Protein AF-A0A2N1NGF4-F1 (afdb_monomer_lite)

Secondary structure (DSSP, 8-state):
----HHHHHHHHHHHHHHHS--S-HHHHHHHHHHHHH-TT-TT--HHHHHHHT-TT-PPPHHHHHHHHHHHHHH-TTEEE--THHHHHHHHHTGGGTHHHHHTTTGGG-SEEEEEE-SSSS--EEEEEETTTTEEEEEETT-------

Radius of gyration: 19.43 Å; chains: 1; bounding box: 34×39×72 Å

InterPro domains:
  IPR003653 Ulp1 protease family, C-terminal catalytic domain [PF02902] (58-146)
  IPR003653 Ulp1 protease family, C-terminal catalytic domain [PS50600] (42-148)
  IPR038765 Papain-like cysteine peptidase superfamily [SSF54001] (26-147)

Foldseek 3Di:
DDDDPVVVVVVVLLVVLCVQDPDDPVVSVVVVVVCVVCCPDPLDHPVLVSQVSPPPHQHDQSNVQVVQVVCVVPDVQEHEDGQCQVVQCVVPNCVSCVVVCVVNPCVSHQWYWHWYDDPSPAIWIWIQGNVVGDIDIHGPVDDDPPDD

Sequence (148 aa):
MSISTGTRSKLSIIRAAKKKLDASEESQEEFLKWLSKNKNREYLTIKGLIKLWKKDSWLSSDQINMYLTLLNTKFDRIHSFTSYFYMRLAVGGYSSVENWIKKTEIYQKEIIFVPINITDDHWNLVAIIKEPCRIVIIDSFGSITDED

Organism: NCBI:txid588596

Structure (mmCIF, N/CA/C/O backbone):
data_AF-A0A2N1NGF4-F1
#
_entry.id   AF-A0A2N1NGF4-F1
#
loop_
_atom_site.group_PDB
_atom_site.id
_atom_site.type_symbol
_atom_site.label_atom_id
_atom_site.label_alt_id
_atom_site.label_comp_id
_atom_site.label_asym_id
_atom_site.label_entity_id
_atom_site.label_seq_id
_atom_site.pdbx_PDB_ins_code
_atom_site.Cartn_x
_atom_site.Cartn_y
_atom_site.Cartn_z
_atom_site.occupancy
_atom_site.B_iso_or_equiv
_atom_site.auth_seq_id
_atom_site.auth_comp_id
_atom_site.auth_asym_id
_atom_site.auth_atom_id
_atom_site.pdbx_PDB_model_num
ATOM 1 N N . MET A 1 1 ? 19.352 11.668 42.422 1.00 35.41 1 MET A N 1
ATOM 2 C CA . MET A 1 1 ? 18.582 10.626 41.707 1.00 35.41 1 MET A CA 1
ATOM 3 C C . MET A 1 1 ? 18.467 11.036 40.245 1.00 35.41 1 MET A C 1
ATOM 5 O O . MET A 1 1 ? 17.740 11.964 39.916 1.00 35.41 1 MET A O 1
ATOM 9 N N . SER A 1 2 ? 19.301 10.445 39.396 1.00 30.23 2 SER A N 1
ATOM 10 C CA . SER A 1 2 ? 19.509 10.843 38.002 1.00 30.23 2 SER A CA 1
ATOM 11 C C . SER A 1 2 ? 18.322 10.392 37.150 1.00 30.23 2 SER A C 1
ATOM 13 O O . SER A 1 2 ? 18.149 9.201 36.899 1.00 30.23 2 SER A O 1
ATOM 15 N N . ILE A 1 3 ? 17.475 11.328 36.720 1.00 35.12 3 ILE A N 1
ATOM 16 C CA . ILE A 1 3 ? 16.382 11.027 35.792 1.00 35.12 3 ILE A CA 1
ATOM 17 C C . ILE A 1 3 ? 17.013 10.678 34.440 1.00 35.12 3 ILE A C 1
ATOM 19 O O . ILE A 1 3 ? 17.625 11.527 33.794 1.00 35.12 3 ILE A O 1
ATOM 23 N N . SER A 1 4 ? 16.875 9.409 34.052 1.00 33.81 4 SER A N 1
ATOM 24 C CA . SER A 1 4 ? 17.316 8.837 32.778 1.00 33.81 4 SER A CA 1
ATOM 25 C C . SER A 1 4 ? 17.049 9.782 31.597 1.00 33.81 4 SER A C 1
ATOM 27 O O . SER A 1 4 ? 15.923 10.226 31.348 1.00 33.81 4 SER A O 1
ATOM 29 N N . THR A 1 5 ? 18.112 10.069 30.847 1.00 36.91 5 THR A N 1
ATOM 30 C CA . THR A 1 5 ? 18.155 10.940 29.661 1.00 36.91 5 THR A CA 1
ATOM 31 C C . THR A 1 5 ? 17.157 10.530 28.567 1.00 36.91 5 THR A C 1
ATOM 33 O O . THR A 1 5 ? 16.737 11.368 27.767 1.00 36.91 5 THR A O 1
ATOM 36 N N . GLY A 1 6 ? 16.676 9.280 28.580 1.00 36.47 6 GLY A N 1
ATOM 37 C CA . GLY A 1 6 ? 15.660 8.767 27.657 1.00 36.47 6 GLY A CA 1
ATOM 38 C C . GLY A 1 6 ? 14.237 9.300 27.885 1.00 36.47 6 GLY A C 1
ATOM 39 O O . GLY A 1 6 ? 13.417 9.258 26.967 1.00 36.47 6 GLY A O 1
ATOM 40 N N . THR A 1 7 ? 13.920 9.829 29.071 1.00 41.47 7 THR A N 1
ATOM 41 C CA . THR A 1 7 ? 12.564 10.311 29.408 1.00 41.47 7 THR A CA 1
ATOM 42 C C . THR A 1 7 ? 12.340 11.760 28.957 1.00 41.47 7 THR A C 1
ATOM 44 O O . THR A 1 7 ? 11.253 12.106 28.491 1.00 41.47 7 THR A O 1
ATOM 47 N N . ARG A 1 8 ? 13.390 12.598 28.995 1.00 37.94 8 ARG A N 1
ATOM 48 C CA . ARG A 1 8 ? 13.351 14.000 28.526 1.00 37.94 8 ARG A CA 1
ATOM 49 C C . ARG A 1 8 ? 13.132 14.112 27.016 1.00 37.94 8 ARG A C 1
ATOM 51 O O . ARG A 1 8 ? 12.349 14.951 26.583 1.00 37.94 8 ARG A O 1
ATOM 58 N N . SER A 1 9 ? 13.764 13.235 26.234 1.00 51.03 9 SER A N 1
ATOM 59 C CA . SER A 1 9 ? 13.611 13.195 24.771 1.00 51.03 9 SER A CA 1
ATOM 60 C C . SER A 1 9 ? 12.193 12.779 24.338 1.00 51.03 9 SER A C 1
ATOM 62 O O . SER A 1 9 ? 11.656 13.290 23.362 1.00 51.03 9 SER A O 1
ATOM 64 N N . LYS A 1 10 ? 11.524 11.906 25.102 1.00 49.22 10 LYS A N 1
ATOM 65 C CA . LYS A 1 10 ? 10.147 11.463 24.812 1.00 49.22 10 LYS A CA 1
ATOM 66 C C . LYS A 1 10 ? 9.105 12.552 25.078 1.00 49.22 10 LYS A C 1
ATOM 68 O O . LYS A 1 10 ? 8.180 12.718 24.290 1.00 49.22 10 LYS A O 1
ATOM 73 N N . LEU A 1 11 ? 9.267 13.314 26.160 1.00 49.38 11 LEU A N 1
ATOM 74 C CA . LEU A 1 11 ? 8.363 14.415 26.512 1.00 49.38 11 LEU A CA 1
ATOM 75 C C . LEU A 1 11 ? 8.490 15.611 25.560 1.00 49.38 11 LEU A C 1
ATOM 77 O O . LEU A 1 11 ? 7.490 16.277 25.293 1.00 49.38 11 LEU A O 1
ATOM 81 N N . SER A 1 12 ? 9.686 15.875 25.020 1.00 54.19 12 SER A N 1
ATOM 82 C CA . SER A 1 12 ? 9.878 16.923 24.010 1.00 54.19 12 SER A CA 1
ATOM 83 C C . SER A 1 12 ? 9.241 16.551 22.670 1.00 54.19 12 SER A C 1
ATOM 85 O O . SER A 1 12 ? 8.609 17.403 22.054 1.00 54.19 12 SER A O 1
ATOM 87 N N . ILE A 1 13 ? 9.317 15.279 22.264 1.00 53.41 13 ILE A N 1
ATOM 88 C CA . ILE A 1 13 ? 8.634 14.758 21.071 1.00 53.41 13 ILE A CA 1
ATOM 89 C C . ILE A 1 13 ? 7.112 14.887 21.210 1.00 53.41 13 ILE A C 1
ATOM 91 O O . ILE A 1 13 ? 6.461 15.375 20.292 1.00 53.41 13 ILE A O 1
ATOM 95 N N . ILE A 1 14 ? 6.546 14.510 22.363 1.00 54.91 14 ILE A N 1
ATOM 96 C CA . ILE A 1 14 ? 5.098 14.603 22.619 1.00 54.91 14 ILE A CA 1
ATOM 97 C C . ILE A 1 14 ? 4.625 16.066 22.647 1.00 54.91 14 ILE A C 1
ATOM 99 O O . ILE A 1 14 ? 3.590 16.388 22.070 1.00 54.91 14 ILE A O 1
ATOM 103 N N . ARG A 1 15 ? 5.393 16.980 23.259 1.00 54.94 15 ARG A N 1
ATOM 104 C CA . ARG A 1 15 ? 5.088 18.424 23.229 1.00 54.94 15 ARG A CA 1
ATOM 105 C C . ARG A 1 15 ? 5.192 19.022 21.825 1.00 54.94 15 ARG A C 1
ATOM 107 O O . ARG A 1 15 ? 4.365 19.853 21.465 1.00 54.94 15 ARG A O 1
ATOM 114 N N . ALA A 1 16 ? 6.197 18.620 21.046 1.00 54.28 16 ALA A N 1
ATOM 115 C CA . ALA A 1 16 ? 6.376 19.082 19.672 1.00 54.28 16 ALA A CA 1
ATOM 116 C C . ALA A 1 16 ? 5.259 18.572 18.752 1.00 54.28 16 ALA A C 1
ATOM 118 O O . ALA A 1 16 ? 4.788 19.323 17.906 1.00 54.28 16 ALA A O 1
ATOM 119 N N . ALA A 1 17 ? 4.809 17.335 18.968 1.00 51.94 17 ALA A N 1
ATOM 120 C CA . ALA A 1 17 ? 3.636 16.764 18.326 1.00 51.94 17 ALA A CA 1
ATOM 121 C C . ALA A 1 17 ? 2.356 17.553 18.647 1.00 51.94 17 ALA A C 1
ATOM 123 O O . ALA A 1 17 ? 1.682 17.982 17.720 1.00 51.94 17 ALA A O 1
ATOM 124 N N . LYS A 1 18 ? 2.075 17.833 19.932 1.00 53.59 18 LYS A N 1
ATOM 125 C CA . LYS A 1 18 ? 0.884 18.602 20.347 1.00 53.59 18 LYS A CA 1
ATOM 126 C C . LYS A 1 18 ? 0.808 20.009 19.730 1.00 53.59 18 LYS A C 1
ATOM 128 O O . LYS A 1 18 ? -0.274 20.504 19.456 1.00 53.59 18 LYS A O 1
ATOM 133 N N . LYS A 1 19 ? 1.952 20.667 19.498 1.00 56.25 19 LYS A N 1
ATOM 134 C CA . LYS A 1 19 ? 2.006 22.051 18.983 1.00 56.25 19 LYS A CA 1
ATOM 135 C C . LYS A 1 19 ? 1.880 22.163 17.450 1.00 56.25 19 LYS A C 1
ATOM 137 O O . LYS A 1 19 ? 1.704 23.267 16.950 1.00 56.25 19 LYS A O 1
ATOM 142 N N . LYS A 1 20 ? 2.031 21.065 16.699 1.00 54.56 20 LYS A N 1
ATOM 143 C CA . LYS A 1 20 ? 2.121 21.061 15.220 1.00 54.56 20 LYS A CA 1
ATOM 144 C C . LYS A 1 20 ? 0.941 20.383 14.516 1.00 54.56 20 LYS A C 1
ATOM 146 O O . LYS A 1 20 ? 1.016 20.159 13.311 1.00 54.56 20 LYS A O 1
ATOM 151 N N . LEU A 1 21 ? -0.100 20.014 15.254 1.00 54.16 21 LEU A N 1
ATOM 152 C CA . LEU A 1 21 ? -1.143 19.126 14.763 1.00 54.16 21 LEU A CA 1
ATOM 153 C C . LEU A 1 21 ? -2.446 19.900 14.496 1.00 54.16 21 LEU A C 1
ATOM 155 O O . LEU A 1 21 ? -3.084 20.361 15.436 1.00 54.16 21 LEU A O 1
ATOM 159 N N . ASP A 1 22 ? -2.859 19.981 13.228 1.00 59.12 22 ASP A N 1
ATOM 160 C CA . ASP A 1 22 ? -4.186 20.460 12.781 1.00 59.12 22 ASP A CA 1
ATOM 161 C C . ASP A 1 22 ? -5.281 19.389 13.005 1.00 59.12 22 ASP A C 1
ATOM 163 O O . ASP A 1 22 ? -6.140 19.147 12.161 1.00 59.12 22 ASP A O 1
ATOM 167 N N . ALA A 1 23 ? -5.232 18.674 14.130 1.00 62.91 23 ALA A N 1
ATOM 168 C CA . ALA A 1 23 ? -6.263 17.712 14.522 1.00 62.91 23 ALA A CA 1
ATOM 169 C C . ALA A 1 23 ? -6.771 18.049 15.923 1.00 62.91 23 ALA A C 1
ATOM 171 O O . ALA A 1 23 ? -6.023 18.609 16.731 1.00 62.91 23 ALA A O 1
ATOM 172 N N . SER A 1 24 ? -8.031 17.701 16.210 1.00 72.69 24 SER A N 1
ATOM 173 C CA . SER A 1 24 ? -8.659 17.991 17.504 1.00 72.69 24 SER A CA 1
ATOM 174 C C . SER A 1 24 ? -7.791 17.495 18.662 1.00 72.69 24 SER A C 1
ATOM 176 O O . SER A 1 24 ? -7.148 16.448 18.548 1.00 72.69 24 SER A O 1
ATOM 178 N N . GLU A 1 25 ? -7.772 18.237 19.775 1.00 73.50 25 GLU A N 1
ATOM 179 C CA . GLU A 1 25 ? -7.006 17.864 20.975 1.00 73.50 25 GLU A CA 1
ATOM 180 C C . GLU A 1 25 ? -7.318 16.424 21.420 1.00 73.50 25 GLU A C 1
ATOM 182 O O . GLU A 1 25 ? -6.409 15.658 21.741 1.00 73.50 25 GLU A O 1
ATOM 187 N N . GLU A 1 26 ? -8.585 16.021 21.301 1.00 76.75 26 GLU A N 1
ATOM 188 C CA . GLU A 1 26 ? -9.077 14.665 21.547 1.00 76.75 26 GLU A CA 1
ATOM 189 C C . GLU A 1 26 ? -8.376 13.607 20.677 1.00 76.75 26 GLU A C 1
ATOM 191 O O . GLU A 1 26 ? -7.827 12.638 21.203 1.00 76.75 26 GLU A O 1
ATOM 196 N N . SER A 1 27 ? -8.280 13.830 19.360 1.00 70.00 27 SER A N 1
ATOM 197 C CA . SER A 1 27 ? -7.619 12.897 18.431 1.00 70.00 27 SER A CA 1
ATOM 198 C C . SER A 1 27 ? -6.136 12.704 18.767 1.00 70.00 27 SER A C 1
ATOM 200 O O . SER A 1 27 ? -5.580 11.611 18.619 1.00 70.00 27 SER A O 1
ATOM 202 N N . GLN A 1 28 ? -5.468 13.762 19.242 1.00 67.88 28 GLN A N 1
ATOM 203 C CA . GLN A 1 28 ? -4.058 13.681 19.637 1.00 67.88 28 GLN A CA 1
ATOM 204 C C . GLN A 1 28 ? -3.896 12.870 20.921 1.00 67.88 28 GLN A C 1
ATOM 206 O O . GLN A 1 28 ? -2.949 12.093 21.049 1.00 67.88 28 GLN A O 1
ATOM 211 N N . GLU A 1 29 ? -4.800 13.047 21.882 1.00 73.50 29 GLU A N 1
ATOM 212 C CA . GLU A 1 29 ? -4.765 12.322 23.149 1.00 73.50 29 GLU A CA 1
ATOM 213 C C . GLU A 1 29 ? -5.080 10.842 22.976 1.00 73.50 29 GLU A C 1
ATOM 215 O O . GLU A 1 29 ? -4.361 10.002 23.526 1.00 73.50 29 GLU A O 1
ATOM 220 N N . GLU A 1 30 ? -6.067 10.505 22.149 1.00 77.88 30 GLU A N 1
ATOM 221 C CA . GLU A 1 30 ? -6.358 9.123 21.778 1.00 77.88 30 GLU A CA 1
ATOM 222 C C . GLU A 1 30 ? -5.155 8.446 21.124 1.00 77.88 30 GLU A C 1
ATOM 224 O O . GLU A 1 30 ? -4.760 7.343 21.518 1.00 77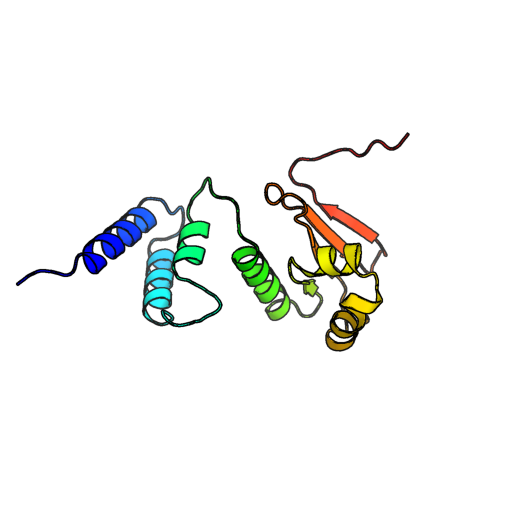.88 30 GLU A O 1
ATOM 229 N N . PHE A 1 31 ? -4.507 9.129 20.181 1.00 73.19 31 PHE A N 1
ATOM 230 C CA . PHE A 1 31 ? -3.315 8.616 19.520 1.00 73.19 31 PHE A CA 1
ATOM 231 C C . PHE A 1 31 ? -2.148 8.416 20.495 1.00 73.19 31 PHE A C 1
ATOM 233 O O . PHE A 1 31 ? -1.500 7.366 20.494 1.00 73.19 31 PHE A O 1
ATOM 240 N N . LEU A 1 32 ? -1.891 9.384 21.380 1.00 73.31 32 LEU A N 1
ATOM 241 C CA . LEU A 1 32 ? -0.848 9.270 22.404 1.00 73.31 32 LEU A CA 1
ATOM 242 C C . LEU A 1 32 ? -1.136 8.124 23.385 1.00 73.31 32 LEU A C 1
ATOM 244 O O . LEU A 1 32 ? -0.224 7.375 23.757 1.00 73.31 32 LEU A O 1
ATOM 248 N N . LYS A 1 33 ? -2.403 7.938 23.767 1.00 80.75 33 LYS A N 1
ATOM 249 C CA . LYS A 1 33 ? -2.853 6.819 24.601 1.00 80.75 33 LYS A CA 1
ATOM 250 C C . LYS A 1 33 ? -2.635 5.490 23.882 1.00 80.75 33 LYS A C 1
ATOM 252 O O . LYS A 1 33 ? -2.066 4.567 24.471 1.00 80.75 33 LYS A O 1
ATOM 257 N N . TRP A 1 34 ? -2.989 5.404 22.603 1.00 78.25 34 TRP A N 1
ATOM 258 C CA . TRP A 1 34 ? -2.762 4.222 21.776 1.00 78.25 34 TRP A CA 1
ATOM 259 C C . TRP A 1 34 ? -1.271 3.887 21.634 1.00 78.25 34 TRP A C 1
ATOM 261 O O . TRP A 1 34 ? -0.881 2.736 21.859 1.00 78.25 34 TRP A O 1
ATOM 271 N N . LEU A 1 35 ? -0.423 4.886 21.359 1.00 70.94 35 LEU A N 1
ATOM 272 C CA . LEU A 1 35 ? 1.035 4.733 21.288 1.00 70.94 35 LEU A CA 1
ATOM 273 C C . LEU A 1 35 ? 1.607 4.185 22.595 1.00 70.94 35 LEU A C 1
ATOM 275 O O . LEU A 1 35 ? 2.497 3.333 22.587 1.00 70.94 35 LEU A O 1
ATOM 279 N N . SER A 1 36 ? 1.093 4.659 23.732 1.00 73.88 36 SER A N 1
ATOM 280 C CA . SER A 1 36 ? 1.563 4.224 25.046 1.00 73.88 36 SER A CA 1
ATOM 281 C C . SER A 1 36 ? 1.291 2.737 25.313 1.00 73.88 36 SER A C 1
ATOM 283 O O . SER A 1 36 ? 2.105 2.084 25.972 1.00 73.88 36 SER A O 1
ATOM 285 N N . LYS A 1 37 ? 0.193 2.213 24.749 1.00 76.81 37 LYS A N 1
ATOM 286 C CA . LYS A 1 37 ? -0.296 0.835 24.895 1.00 76.81 37 LYS A CA 1
ATOM 287 C C . LYS A 1 37 ? 0.349 -0.144 23.904 1.00 76.81 37 LYS A C 1
ATOM 289 O O . LYS A 1 37 ? 0.461 -1.323 24.212 1.00 76.81 37 LYS A O 1
ATOM 294 N N . ASN A 1 38 ? 0.798 0.329 22.739 1.00 68.69 38 ASN A N 1
ATOM 295 C CA . ASN A 1 38 ? 1.254 -0.515 21.621 1.00 68.69 38 ASN A CA 1
ATOM 296 C C . ASN A 1 38 ? 2.771 -0.428 21.341 1.00 68.69 38 ASN A C 1
ATOM 298 O O . ASN A 1 38 ? 3.213 -0.669 20.221 1.00 68.69 38 ASN A O 1
ATOM 302 N N . LYS A 1 39 ? 3.586 -0.110 22.356 1.00 60.03 39 LYS A N 1
ATOM 303 C CA . LYS A 1 39 ? 5.027 0.201 22.218 1.00 60.03 39 LYS A CA 1
ATOM 304 C C . LYS A 1 39 ? 5.898 -0.879 21.555 1.00 60.03 39 LYS A C 1
ATOM 306 O O . LYS A 1 39 ? 6.959 -0.531 21.048 1.00 60.03 39 LYS A O 1
ATOM 311 N N . ASN A 1 40 ? 5.469 -2.142 21.566 1.00 56.56 40 ASN A N 1
ATOM 312 C CA . ASN A 1 40 ? 6.264 -3.296 21.127 1.00 56.56 40 ASN A CA 1
ATOM 313 C C . ASN A 1 40 ? 5.758 -3.932 19.819 1.00 56.56 40 ASN A C 1
ATOM 315 O O . ASN A 1 40 ? 6.116 -5.066 19.519 1.00 56.56 40 ASN A O 1
ATOM 319 N N . ARG A 1 41 ? 4.897 -3.254 19.044 1.00 58.41 41 ARG A N 1
ATOM 320 C CA . ARG A 1 41 ? 4.483 -3.780 17.734 1.00 58.41 41 ARG A CA 1
ATOM 321 C C . ARG A 1 41 ? 5.626 -3.614 16.734 1.00 58.41 41 ARG A C 1
ATOM 323 O O . ARG A 1 41 ? 5.961 -2.501 16.341 1.00 58.41 41 ARG A O 1
ATOM 330 N N . GLU A 1 42 ? 6.193 -4.744 16.333 1.00 52.25 42 GLU A N 1
ATOM 331 C CA . GLU A 1 42 ? 7.399 -4.875 15.504 1.00 52.25 42 GLU A CA 1
ATOM 332 C C . GLU A 1 42 ? 7.300 -4.142 14.153 1.00 52.25 42 GLU A C 1
ATOM 334 O O . GLU A 1 42 ? 8.275 -3.566 13.684 1.00 52.25 42 GLU A O 1
ATOM 339 N N . TYR A 1 43 ? 6.094 -4.058 13.585 1.00 52.50 43 TYR A N 1
ATOM 340 C CA . TYR A 1 43 ? 5.837 -3.452 12.273 1.00 52.50 43 TYR A CA 1
ATOM 341 C C . TYR A 1 43 ? 5.626 -1.929 12.294 1.00 52.50 43 TYR A C 1
ATOM 343 O O . TYR A 1 43 ? 5.625 -1.295 11.244 1.00 52.50 43 TYR A O 1
ATOM 351 N N . LEU A 1 44 ? 5.433 -1.320 13.470 1.00 61.47 44 LEU A N 1
ATOM 352 C CA . LEU A 1 44 ? 5.131 0.107 13.612 1.00 61.47 44 LEU A CA 1
ATOM 353 C C . LEU A 1 44 ? 5.989 0.718 14.708 1.00 61.47 44 LEU A C 1
ATOM 355 O O . LEU A 1 44 ? 5.576 0.882 15.858 1.00 61.47 44 LEU A O 1
ATOM 359 N N . THR A 1 45 ? 7.212 1.098 14.347 1.00 66.19 45 THR A N 1
ATOM 360 C CA . THR A 1 45 ? 8.056 1.836 15.278 1.00 66.19 45 THR A CA 1
ATOM 361 C C . THR A 1 45 ? 7.417 3.191 15.569 1.00 66.19 45 THR A C 1
ATOM 363 O O . THR A 1 45 ? 7.040 3.931 14.660 1.00 66.19 45 THR A O 1
ATOM 366 N N . ILE A 1 46 ? 7.391 3.583 16.844 1.00 66.19 46 ILE A N 1
ATOM 367 C CA . ILE A 1 46 ? 6.948 4.918 17.289 1.00 66.19 46 ILE A CA 1
ATOM 368 C C . ILE A 1 46 ? 7.643 6.030 16.480 1.00 66.19 46 ILE A C 1
ATOM 370 O O . ILE A 1 46 ? 7.031 7.042 16.153 1.00 66.19 46 ILE A O 1
ATOM 374 N N . LYS A 1 47 ? 8.910 5.816 16.095 1.00 67.75 47 LYS A N 1
ATOM 375 C CA . LYS A 1 47 ? 9.672 6.714 15.215 1.00 67.75 47 LYS A CA 1
ATOM 376 C C . LYS A 1 47 ? 9.018 6.911 13.839 1.00 67.75 47 LYS A C 1
ATOM 378 O O . LYS A 1 47 ? 8.960 8.046 13.376 1.00 67.75 47 LYS A O 1
ATOM 383 N N . GLY A 1 48 ? 8.524 5.843 13.210 1.00 70.69 48 GLY A N 1
ATOM 384 C CA . GLY A 1 48 ? 7.826 5.903 11.922 1.00 70.69 48 GLY A CA 1
ATOM 385 C C . GLY A 1 48 ? 6.495 6.645 12.030 1.00 70.69 48 GLY A C 1
ATOM 386 O O . GLY A 1 48 ? 6.180 7.486 11.196 1.00 70.69 48 GLY A O 1
ATOM 387 N N . LEU A 1 49 ? 5.757 6.446 13.118 1.00 72.19 49 LEU A N 1
ATOM 388 C CA . LEU A 1 49 ? 4.520 7.189 13.363 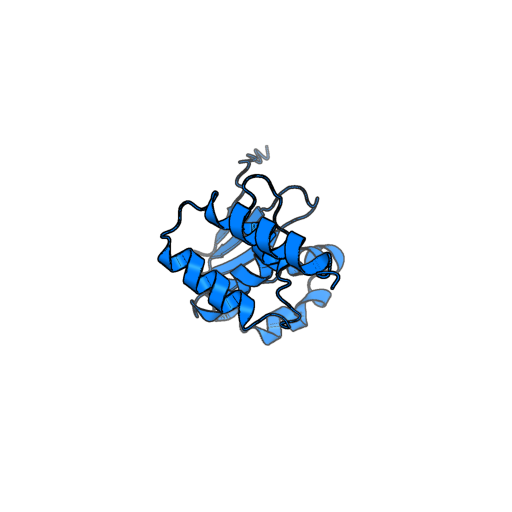1.00 72.19 49 LEU A CA 1
ATOM 389 C C . LEU A 1 49 ? 4.761 8.684 13.613 1.00 72.19 49 LEU A C 1
ATOM 391 O O . LEU A 1 49 ? 4.060 9.520 13.058 1.00 72.19 49 LEU A O 1
ATOM 395 N N . ILE A 1 50 ? 5.803 9.045 14.367 1.00 69.62 50 ILE A N 1
ATOM 396 C CA . ILE A 1 50 ? 6.203 10.453 14.542 1.00 69.62 50 ILE A CA 1
ATOM 397 C C . ILE A 1 50 ? 6.623 11.082 13.208 1.00 69.62 50 ILE A C 1
ATOM 399 O O . ILE A 1 50 ? 6.396 12.270 12.985 1.00 69.62 50 ILE A O 1
ATOM 403 N N . LYS A 1 51 ? 7.260 10.307 12.323 1.00 73.44 51 LYS A N 1
ATOM 404 C CA . LYS A 1 51 ? 7.694 10.786 11.008 1.00 73.44 51 LYS A CA 1
ATOM 405 C C . LYS A 1 51 ? 6.500 11.196 10.134 1.00 73.44 51 LYS A C 1
ATOM 407 O O . LYS A 1 51 ? 6.604 12.223 9.483 1.00 73.44 51 LYS A O 1
ATOM 412 N N . LEU A 1 52 ? 5.352 10.512 10.216 1.00 75.00 52 LEU A N 1
ATOM 413 C CA . LEU A 1 52 ? 4.117 10.922 9.515 1.00 75.00 52 LEU A CA 1
ATOM 414 C C . LEU A 1 52 ? 3.674 12.354 9.851 1.00 75.00 52 LEU A C 1
ATOM 416 O O . LEU A 1 52 ? 3.017 13.004 9.050 1.00 75.00 52 LEU A O 1
ATOM 420 N N . TRP A 1 53 ? 4.016 12.847 11.040 1.00 69.75 53 TRP A N 1
ATOM 421 C CA . TRP A 1 53 ? 3.614 14.173 11.514 1.00 69.75 53 TRP A CA 1
ATOM 422 C C . TRP A 1 53 ? 4.616 15.279 11.183 1.00 69.75 53 TRP A C 1
ATOM 424 O O . TRP A 1 53 ? 4.384 16.451 11.484 1.00 69.75 53 TRP A O 1
ATOM 434 N N . LYS A 1 54 ? 5.754 14.945 10.570 1.00 72.94 54 LYS A N 1
ATOM 435 C CA . LYS A 1 54 ? 6.688 15.953 10.071 1.00 72.94 54 LYS A CA 1
ATOM 436 C C . LYS A 1 54 ? 6.258 16.365 8.664 1.00 72.94 54 LYS A C 1
ATOM 438 O O . LYS A 1 54 ? 6.410 15.584 7.733 1.00 72.94 54 LYS A O 1
ATOM 443 N N . LYS A 1 55 ? 5.781 17.610 8.543 1.00 64.94 55 LYS A N 1
ATOM 444 C CA . LYS A 1 55 ? 5.293 18.236 7.298 1.00 64.94 55 LYS A CA 1
ATOM 445 C C . LYS A 1 55 ? 6.244 18.080 6.098 1.00 64.94 55 LYS A C 1
ATOM 447 O O . LYS A 1 55 ? 5.768 17.909 4.988 1.00 64.94 55 LYS A O 1
ATOM 452 N N . ASP A 1 56 ? 7.554 18.044 6.343 1.00 73.56 56 ASP A N 1
ATOM 453 C CA . ASP A 1 56 ? 8.586 18.025 5.296 1.00 73.56 56 ASP A CA 1
ATOM 454 C C . ASP A 1 56 ? 9.436 16.745 5.348 1.00 73.56 56 ASP A C 1
ATOM 456 O O . ASP A 1 56 ? 10.666 16.791 5.319 1.00 73.56 56 ASP A O 1
ATOM 460 N N . SER A 1 57 ? 8.805 15.581 5.533 1.00 80.25 57 SER A N 1
ATOM 461 C CA . SER A 1 57 ? 9.534 14.309 5.530 1.00 80.25 57 SER A CA 1
ATOM 462 C C . SER A 1 57 ? 8.982 13.316 4.519 1.00 80.25 57 SER A C 1
ATOM 464 O O . SER A 1 57 ? 7.784 13.049 4.491 1.00 80.25 57 SER A O 1
ATOM 466 N N . TRP A 1 58 ? 9.886 12.728 3.734 1.00 83.81 58 TRP A N 1
ATOM 467 C CA . TRP A 1 58 ? 9.580 11.641 2.810 1.00 83.81 58 TRP A CA 1
ATOM 468 C C . TRP A 1 58 ? 9.027 10.430 3.544 1.00 83.81 58 TRP A C 1
ATOM 470 O O . TRP A 1 58 ? 9.622 9.976 4.525 1.00 83.81 58 TRP A O 1
ATOM 480 N N . LEU A 1 59 ? 7.918 9.877 3.066 1.00 86.62 59 LEU A N 1
ATOM 481 C CA . LEU A 1 59 ? 7.356 8.654 3.624 1.00 86.62 59 LEU A CA 1
ATOM 482 C C . LEU A 1 59 ? 8.235 7.451 3.276 1.00 86.62 59 LEU A C 1
ATOM 484 O O . LEU A 1 59 ? 8.687 7.306 2.145 1.00 86.62 59 LEU A O 1
ATOM 488 N N . SER A 1 60 ? 8.485 6.586 4.258 1.00 87.06 60 SER A N 1
ATOM 489 C CA . SER A 1 60 ? 9.136 5.298 4.026 1.00 87.06 60 SER A CA 1
ATOM 490 C C . SER A 1 60 ? 8.137 4.257 3.524 1.00 87.06 60 SER A C 1
ATOM 492 O O . SER A 1 60 ? 6.930 4.356 3.764 1.00 87.06 60 SER A O 1
ATOM 494 N N . SER A 1 61 ? 8.670 3.196 2.913 1.00 88.62 61 SER A N 1
ATOM 495 C CA . SER A 1 61 ? 7.897 2.012 2.517 1.00 88.62 61 SER A CA 1
ATOM 496 C C . SER A 1 61 ? 7.003 1.479 3.643 1.00 88.62 61 SER A C 1
ATOM 498 O O . SER A 1 61 ? 5.841 1.187 3.393 1.00 88.62 61 SER A O 1
ATOM 500 N N . ASP A 1 62 ? 7.484 1.417 4.889 1.00 86.81 62 ASP A N 1
ATOM 501 C CA . ASP A 1 62 ? 6.692 0.916 6.027 1.00 86.81 62 ASP A CA 1
ATOM 502 C C . ASP A 1 62 ? 5.420 1.735 6.274 1.00 86.81 62 ASP A C 1
ATOM 504 O O . ASP A 1 62 ? 4.351 1.186 6.537 1.00 86.81 62 ASP A O 1
ATOM 508 N N . GLN A 1 63 ? 5.529 3.061 6.172 1.00 86.94 63 GLN A N 1
ATOM 509 C CA . GLN A 1 63 ? 4.416 3.977 6.413 1.00 86.94 63 GLN A CA 1
ATOM 510 C C . GLN A 1 63 ? 3.345 3.842 5.328 1.00 86.94 63 GLN A C 1
ATOM 512 O O . GLN A 1 63 ? 2.152 3.806 5.634 1.00 86.94 63 GLN A O 1
ATOM 517 N N . ILE A 1 64 ? 3.770 3.721 4.072 1.00 90.75 64 ILE A N 1
ATOM 518 C CA . ILE A 1 64 ? 2.866 3.518 2.938 1.00 90.75 64 ILE A CA 1
ATOM 519 C C . ILE A 1 64 ? 2.237 2.129 3.001 1.00 90.75 64 ILE A C 1
ATOM 521 O O . ILE A 1 64 ? 1.017 2.010 2.932 1.00 90.75 64 ILE A O 1
ATOM 525 N N . ASN A 1 65 ? 3.033 1.085 3.234 1.00 91.88 65 ASN A N 1
ATOM 526 C CA . ASN A 1 65 ? 2.545 -0.288 3.353 1.00 91.88 65 ASN A CA 1
ATOM 527 C C . ASN A 1 65 ? 1.539 -0.442 4.497 1.00 91.88 65 ASN A C 1
ATOM 529 O O . ASN A 1 65 ? 0.554 -1.165 4.345 1.00 91.88 65 ASN A O 1
ATOM 533 N N . MET A 1 66 ? 1.730 0.268 5.614 1.00 88.88 66 MET A N 1
ATOM 534 C CA . MET A 1 66 ? 0.739 0.330 6.689 1.00 88.88 66 MET A CA 1
ATOM 535 C C . MET A 1 66 ? -0.598 0.875 6.176 1.00 88.88 66 MET A C 1
ATOM 537 O O . MET A 1 66 ? -1.638 0.258 6.403 1.00 88.88 66 MET A O 1
ATOM 541 N N . TYR A 1 67 ? -0.584 2.020 5.491 1.00 90.69 67 TYR A N 1
ATOM 542 C CA . TYR A 1 67 ? -1.809 2.636 4.986 1.00 90.69 67 TYR A CA 1
ATOM 543 C C . TYR A 1 67 ? -2.504 1.764 3.932 1.00 90.69 67 TYR A C 1
ATOM 545 O O . TYR A 1 67 ? -3.712 1.558 3.990 1.00 90.69 67 TYR A O 1
ATOM 553 N N . LEU A 1 68 ? -1.742 1.169 3.017 1.00 93.19 68 LEU A N 1
ATOM 554 C CA . LEU A 1 68 ? -2.267 0.252 2.005 1.00 93.19 68 LEU A CA 1
ATOM 555 C C . LEU A 1 68 ? -2.857 -1.022 2.625 1.00 93.19 68 LEU A C 1
ATOM 557 O O . LEU A 1 68 ? -3.911 -1.494 2.204 1.00 93.19 68 LEU A O 1
ATOM 561 N N . THR A 1 69 ? -2.237 -1.539 3.687 1.00 91.31 69 THR A N 1
ATOM 562 C CA . THR A 1 69 ? -2.803 -2.651 4.461 1.00 91.31 69 THR A CA 1
ATOM 563 C C . THR A 1 69 ? -4.122 -2.243 5.115 1.00 91.31 69 THR A C 1
ATOM 565 O O . THR A 1 69 ? -5.077 -3.015 5.089 1.00 91.31 69 THR A O 1
ATOM 568 N N . LEU A 1 70 ? -4.219 -1.019 5.645 1.00 90.69 70 LEU A N 1
ATOM 569 C CA . LEU A 1 70 ? -5.475 -0.494 6.180 1.00 90.69 70 LEU A CA 1
ATOM 570 C C . LEU A 1 70 ? -6.565 -0.434 5.097 1.00 90.69 70 LEU A C 1
ATOM 572 O O . LEU A 1 70 ? -7.691 -0.850 5.366 1.00 90.69 70 LEU A O 1
ATOM 576 N N . LEU A 1 71 ? -6.245 0.011 3.875 1.00 92.62 71 LEU A N 1
ATOM 577 C CA . LEU A 1 71 ? -7.201 -0.008 2.760 1.00 92.62 71 LEU A CA 1
ATOM 578 C C . LEU A 1 71 ? -7.710 -1.425 2.480 1.00 92.62 71 LEU A C 1
ATOM 580 O O . LEU A 1 71 ? -8.920 -1.616 2.384 1.00 92.62 71 LEU A O 1
ATOM 584 N N . ASN A 1 72 ? -6.814 -2.415 2.452 1.00 91.88 72 ASN A N 1
ATOM 585 C CA . ASN A 1 72 ? -7.182 -3.820 2.249 1.00 91.88 72 ASN A CA 1
ATOM 586 C C . ASN A 1 72 ? -8.121 -4.350 3.338 1.00 91.88 72 ASN A C 1
ATOM 588 O O . ASN A 1 72 ? -8.982 -5.169 3.047 1.00 91.88 72 ASN A O 1
ATOM 592 N N . THR A 1 73 ? -7.964 -3.897 4.587 1.00 90.56 73 THR A N 1
ATOM 593 C CA . THR A 1 73 ? -8.861 -4.299 5.688 1.00 90.56 73 THR A CA 1
ATOM 594 C C . THR A 1 73 ? -10.206 -3.582 5.682 1.00 90.56 73 THR A C 1
ATOM 596 O O . THR A 1 73 ? -11.160 -4.077 6.270 1.00 90.56 73 THR A O 1
ATOM 599 N N . LYS A 1 74 ? -10.277 -2.392 5.077 1.00 93.25 74 LYS A N 1
ATOM 600 C CA . LYS A 1 74 ? -11.468 -1.539 5.118 1.00 93.25 74 LYS A CA 1
ATOM 601 C C . LYS A 1 74 ? -12.368 -1.726 3.898 1.00 93.25 74 LYS A C 1
ATOM 603 O O . LYS A 1 74 ? -13.565 -1.471 3.991 1.00 93.25 74 LYS A O 1
ATOM 608 N N . PHE A 1 75 ? -11.797 -2.126 2.765 1.00 94.25 75 PHE A N 1
ATOM 609 C CA . PHE A 1 75 ? -12.496 -2.186 1.489 1.00 94.25 75 PHE A CA 1
ATOM 610 C C . PHE A 1 75 ? -12.258 -3.526 0.795 1.00 94.25 75 PHE A C 1
ATOM 612 O O . PHE A 1 75 ? -11.242 -3.723 0.134 1.00 94.25 75 PHE A O 1
ATOM 619 N N . ASP A 1 76 ? -13.250 -4.413 0.853 1.00 92.94 76 ASP A N 1
ATOM 620 C CA . ASP A 1 76 ? -13.150 -5.757 0.267 1.00 92.94 76 ASP A CA 1
ATOM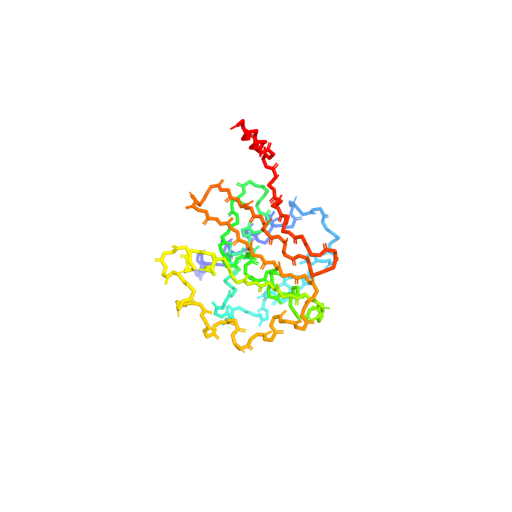 621 C C . ASP A 1 76 ? -12.968 -5.744 -1.258 1.00 92.94 76 ASP A C 1
ATOM 623 O O . ASP A 1 76 ? -12.349 -6.650 -1.819 1.00 92.94 76 ASP A O 1
ATOM 627 N N . ARG A 1 77 ? -13.472 -4.701 -1.931 1.00 95.06 77 ARG A N 1
ATOM 628 C CA . ARG A 1 77 ? -13.376 -4.503 -3.391 1.00 95.06 77 ARG A CA 1
ATOM 629 C C . ARG A 1 77 ? -11.980 -4.055 -3.840 1.00 95.06 77 ARG A C 1
ATOM 631 O O . ARG A 1 77 ? -11.709 -4.037 -5.038 1.00 95.06 77 ARG A O 1
ATOM 638 N N . ILE A 1 78 ? -11.101 -3.695 -2.903 1.00 95.12 78 ILE A N 1
ATOM 639 C CA . ILE A 1 78 ? -9.763 -3.172 -3.178 1.00 95.12 78 ILE A CA 1
ATOM 640 C C . ILE A 1 78 ? -8.717 -4.215 -2.792 1.00 95.12 78 ILE A C 1
ATOM 642 O O . ILE A 1 78 ? -8.847 -4.924 -1.795 1.00 95.12 78 ILE A O 1
ATOM 646 N N . HIS A 1 79 ? -7.643 -4.287 -3.571 1.00 96.19 79 HIS A N 1
ATOM 647 C CA . HIS A 1 79 ? -6.403 -4.884 -3.103 1.00 96.19 79 HIS A CA 1
ATOM 648 C C . HIS A 1 79 ? -5.215 -3.976 -3.383 1.00 96.19 79 HIS A C 1
ATOM 650 O O . HIS A 1 79 ? -4.995 -3.539 -4.500 1.00 96.19 79 HIS A O 1
ATOM 656 N N . SER A 1 80 ? -4.405 -3.742 -2.369 1.00 96.62 80 SER A N 1
ATOM 657 C CA . SER A 1 80 ? -3.191 -2.951 -2.438 1.00 96.62 80 SER A CA 1
ATOM 658 C C . SER A 1 80 ? -2.004 -3.857 -2.190 1.00 96.62 80 SER A C 1
ATOM 660 O O . SER A 1 80 ? -1.900 -4.474 -1.123 1.00 96.62 80 SER A O 1
ATOM 662 N N . PHE A 1 81 ? -1.098 -3.909 -3.157 1.00 96.50 81 PHE A N 1
ATOM 663 C CA . PHE A 1 81 ? 0.186 -4.559 -2.977 1.00 96.50 81 PHE A CA 1
ATOM 664 C C . PHE A 1 81 ? 1.116 -3.707 -2.107 1.00 96.50 81 PHE A C 1
ATOM 666 O O . PHE A 1 81 ? 0.913 -2.507 -1.921 1.00 96.50 81 PHE A O 1
ATOM 673 N N . THR A 1 82 ? 2.167 -4.331 -1.578 1.00 94.62 82 THR A N 1
ATOM 674 C CA . THR A 1 82 ? 3.233 -3.597 -0.889 1.00 94.62 82 THR A CA 1
ATOM 675 C C . THR A 1 82 ? 4.117 -2.855 -1.894 1.00 94.62 82 THR A C 1
ATOM 677 O O . THR A 1 82 ? 4.206 -3.242 -3.061 1.00 94.62 82 THR A O 1
ATOM 680 N N . SER A 1 83 ? 4.843 -1.835 -1.431 1.00 93.50 83 SER A N 1
ATOM 681 C CA . SER A 1 83 ? 5.847 -1.077 -2.199 1.00 93.50 83 SER A CA 1
ATOM 682 C C . SER A 1 83 ? 6.920 -1.941 -2.859 1.00 93.50 83 SER A C 1
ATOM 684 O O . SER A 1 83 ? 7.541 -1.528 -3.833 1.00 93.50 83 SER A O 1
ATOM 686 N N . TYR A 1 84 ? 7.121 -3.165 -2.375 1.00 92.75 84 TYR A N 1
ATOM 687 C CA . TYR A 1 84 ? 8.107 -4.095 -2.916 1.00 92.75 84 TYR A CA 1
ATOM 688 C C . TYR A 1 84 ? 7.615 -4.869 -4.141 1.00 92.75 84 TYR A C 1
ATOM 690 O O . TYR A 1 84 ? 8.432 -5.463 -4.846 1.00 92.75 84 TYR A O 1
ATOM 698 N N . PHE A 1 85 ? 6.302 -4.901 -4.387 1.00 94.94 85 PHE A N 1
ATOM 699 C CA . PHE A 1 85 ? 5.711 -5.709 -5.450 1.00 94.94 85 PHE A CA 1
ATOM 700 C C . PHE A 1 85 ? 6.213 -5.294 -6.831 1.00 94.94 85 PHE A C 1
ATOM 702 O O . PHE A 1 85 ? 6.699 -6.143 -7.577 1.00 94.94 85 PHE A O 1
ATOM 709 N N . TYR A 1 86 ? 6.155 -3.996 -7.148 1.00 94.31 86 TYR A N 1
ATOM 710 C CA . TYR A 1 86 ? 6.580 -3.496 -8.454 1.00 94.31 86 TYR A CA 1
ATOM 711 C C . TYR A 1 86 ? 8.055 -3.806 -8.720 1.00 94.31 86 TYR A C 1
ATOM 713 O O . TYR A 1 86 ? 8.385 -4.369 -9.757 1.00 94.31 86 TYR A O 1
ATOM 721 N N . MET A 1 87 ? 8.937 -3.531 -7.754 1.00 92.38 87 MET A N 1
ATOM 722 C CA . MET A 1 87 ? 10.369 -3.805 -7.898 1.00 92.38 87 MET A CA 1
ATOM 723 C C . MET A 1 87 ? 10.650 -5.303 -8.102 1.00 92.38 87 MET A C 1
ATOM 725 O O . MET A 1 87 ? 11.450 -5.673 -8.960 1.00 92.38 87 MET A O 1
ATOM 729 N N . ARG A 1 88 ? 9.971 -6.186 -7.353 1.00 94.31 88 ARG A N 1
ATOM 730 C CA . ARG A 1 88 ? 10.082 -7.644 -7.537 1.00 94.31 88 ARG A CA 1
ATOM 731 C C . ARG A 1 88 ? 9.637 -8.079 -8.930 1.00 94.31 88 ARG A C 1
ATOM 733 O O . ARG A 1 88 ? 10.340 -8.870 -9.560 1.00 94.31 88 ARG A O 1
ATOM 740 N N . LEU A 1 89 ? 8.505 -7.558 -9.396 1.00 94.69 89 LEU A N 1
ATOM 741 C CA . LEU A 1 89 ? 7.961 -7.848 -10.718 1.00 94.69 89 LEU A CA 1
ATOM 742 C C . LEU A 1 89 ? 8.885 -7.336 -11.832 1.00 94.69 89 LEU A C 1
ATOM 744 O O . LEU A 1 89 ? 9.179 -8.083 -12.757 1.00 94.69 89 LEU A O 1
ATOM 748 N N . ALA A 1 90 ? 9.379 -6.101 -11.728 1.00 92.56 90 ALA A N 1
ATOM 749 C CA . ALA A 1 90 ? 10.238 -5.482 -12.735 1.00 92.56 90 ALA A CA 1
ATOM 750 C C . ALA A 1 90 ? 11.577 -6.220 -12.893 1.00 92.56 90 ALA A C 1
ATOM 752 O O . ALA A 1 90 ? 12.029 -6.448 -14.009 1.00 92.56 90 ALA A O 1
ATOM 753 N N . VAL A 1 91 ? 12.196 -6.634 -11.781 1.00 93.56 91 VAL A N 1
ATOM 754 C CA . VAL A 1 91 ? 13.499 -7.320 -11.804 1.00 93.56 91 VAL A CA 1
ATOM 755 C C . VAL A 1 91 ? 13.363 -8.807 -12.137 1.00 93.56 91 VAL A C 1
ATOM 757 O O . VAL A 1 91 ? 14.179 -9.359 -12.867 1.00 93.56 91 VAL A O 1
ATOM 760 N N . GLY A 1 92 ? 12.367 -9.483 -11.560 1.00 93.81 92 GLY A N 1
ATOM 761 C CA . GLY A 1 92 ? 12.247 -10.944 -11.613 1.00 93.81 92 GLY A CA 1
ATOM 762 C C . GLY A 1 92 ? 11.171 -11.479 -12.558 1.00 93.81 92 GLY A C 1
ATOM 763 O O . GLY A 1 92 ? 10.975 -12.693 -12.614 1.00 93.81 92 GLY A O 1
ATOM 764 N N . GLY A 1 93 ? 10.441 -10.602 -13.247 1.00 95.44 93 GLY A N 1
ATOM 765 C CA . GLY A 1 93 ? 9.288 -10.968 -14.064 1.00 95.44 93 GLY A CA 1
ATOM 766 C C . GLY A 1 93 ? 8.130 -11.554 -13.250 1.00 95.44 93 GLY A C 1
ATOM 767 O O . GLY A 1 93 ? 8.119 -11.542 -12.018 1.00 95.44 93 GLY A O 1
ATOM 768 N N . TYR A 1 94 ? 7.136 -12.099 -13.952 1.00 94.56 94 TYR A N 1
ATOM 769 C CA . TYR A 1 94 ? 5.922 -12.649 -13.338 1.00 94.56 94 TYR A CA 1
ATOM 770 C C . TYR A 1 94 ? 6.209 -13.771 -12.328 1.00 94.56 94 TYR A C 1
ATOM 772 O O . TYR A 1 94 ? 5.622 -13.798 -11.246 1.00 94.56 94 TYR A O 1
ATOM 780 N N . SER A 1 95 ? 7.151 -14.666 -12.638 1.00 95.94 95 SER A N 1
ATOM 781 C CA . SER A 1 95 ? 7.477 -15.825 -11.796 1.00 95.94 95 SER A CA 1
ATOM 782 C C . SER A 1 95 ? 7.909 -15.438 -10.377 1.00 95.94 95 SER A C 1
ATOM 784 O O . SER A 1 95 ? 7.690 -16.197 -9.435 1.00 95.94 95 SER A O 1
ATOM 786 N N . SER A 1 96 ? 8.486 -14.245 -10.188 1.00 95.94 96 SER A N 1
ATOM 787 C CA . SER A 1 96 ? 8.930 -13.772 -8.872 1.00 95.94 96 SER A CA 1
ATOM 788 C C . SER A 1 96 ? 7.774 -13.340 -7.955 1.00 95.94 96 SER A C 1
ATOM 790 O O . SER A 1 96 ? 7.928 -13.339 -6.730 1.00 95.94 96 SER A O 1
ATOM 792 N N . VAL A 1 97 ? 6.616 -13.000 -8.533 1.00 94.94 97 VAL A N 1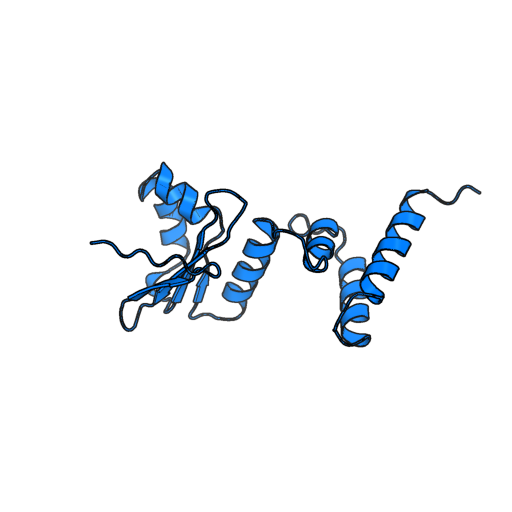
ATOM 793 C CA . VAL A 1 97 ? 5.423 -12.506 -7.824 1.00 94.94 97 VAL A CA 1
ATOM 794 C C . VAL A 1 97 ? 4.200 -13.411 -7.985 1.00 94.94 97 VAL A C 1
ATOM 796 O O . VAL A 1 97 ? 3.154 -13.142 -7.397 1.00 94.94 97 VAL A O 1
ATOM 799 N N . GLU A 1 98 ? 4.315 -14.516 -8.719 1.00 93.62 98 GLU A N 1
ATOM 800 C CA . GLU A 1 98 ? 3.222 -15.460 -8.978 1.00 93.62 98 GLU A CA 1
ATOM 801 C C . GLU A 1 98 ? 2.520 -15.902 -7.681 1.00 93.62 98 GLU A C 1
ATOM 803 O O . GLU A 1 98 ? 1.295 -15.842 -7.561 1.00 93.62 98 GLU A O 1
ATOM 808 N N . ASN A 1 99 ? 3.298 -16.273 -6.660 1.00 90.75 99 ASN A N 1
ATOM 809 C CA . ASN A 1 99 ? 2.765 -16.683 -5.359 1.00 90.75 99 ASN A CA 1
ATOM 810 C C . ASN A 1 99 ? 2.051 -15.550 -4.609 1.00 90.75 99 ASN A C 1
ATOM 812 O O . ASN A 1 99 ? 1.187 -15.820 -3.778 1.00 90.75 99 ASN A O 1
ATOM 816 N N . TRP A 1 100 ? 2.411 -14.294 -4.870 1.00 91.62 100 TRP A N 1
ATOM 817 C CA . TRP A 1 100 ? 1.760 -13.139 -4.255 1.00 91.62 100 TRP A CA 1
ATOM 818 C C . TRP A 1 100 ? 0.386 -12.935 -4.883 1.00 91.62 100 TRP A C 1
ATOM 820 O O . TRP A 1 100 ? -0.591 -12.728 -4.173 1.00 91.62 100 TRP A O 1
ATOM 830 N N . ILE A 1 101 ? 0.291 -13.089 -6.202 1.00 89.69 101 ILE A N 1
ATOM 831 C CA . ILE A 1 101 ? -0.966 -12.996 -6.945 1.00 89.69 101 ILE A CA 1
ATOM 832 C C . ILE A 1 101 ? -1.910 -14.146 -6.567 1.00 89.69 101 ILE A C 1
ATOM 834 O O . ILE A 1 101 ? -3.067 -13.903 -6.222 1.00 89.69 101 ILE A O 1
ATOM 838 N N . LYS A 1 102 ? -1.408 -15.390 -6.559 1.00 87.00 102 LYS A N 1
ATOM 839 C CA . LYS A 1 102 ? -2.200 -16.593 -6.244 1.00 87.00 102 LYS A CA 1
ATOM 840 C C . LYS A 1 102 ? -2.846 -16.544 -4.858 1.00 87.00 102 LYS A C 1
ATOM 842 O O . LYS A 1 102 ? -3.984 -16.965 -4.708 1.00 87.00 102 LYS A O 1
ATOM 847 N N . LYS A 1 103 ? -2.144 -16.012 -3.854 1.00 85.44 103 LYS A N 1
ATOM 848 C CA . LYS A 1 103 ? -2.645 -15.927 -2.469 1.00 85.44 103 LYS A CA 1
ATOM 849 C C . LYS A 1 103 ? -3.722 -14.866 -2.246 1.00 85.44 103 LYS A C 1
ATOM 851 O O . LYS A 1 103 ? -4.341 -14.858 -1.190 1.00 85.44 103 LYS A O 1
ATOM 856 N N . THR A 1 104 ? -3.902 -13.953 -3.192 1.00 81.12 104 THR A N 1
ATOM 857 C CA . THR A 1 104 ? -4.591 -12.681 -2.943 1.00 81.12 104 THR A CA 1
ATOM 858 C C . THR A 1 104 ? -5.953 -12.590 -3.640 1.00 81.12 104 THR A C 1
ATOM 860 O O . THR A 1 104 ? -6.676 -11.615 -3.461 1.00 81.12 104 THR A O 1
ATOM 863 N N . GLU A 1 105 ? -6.325 -13.606 -4.428 1.00 84.50 105 GLU A N 1
ATOM 864 C CA . GLU A 1 105 ? -7.594 -13.661 -5.174 1.00 84.50 105 GLU A CA 1
ATOM 865 C C . GLU A 1 105 ? -7.897 -12.356 -5.942 1.00 84.50 105 GLU A C 1
ATOM 867 O O . GLU A 1 105 ? -9.035 -11.894 -6.006 1.00 84.50 105 GLU A O 1
ATOM 872 N N . ILE A 1 106 ? -6.865 -11.744 -6.546 1.00 88.19 106 ILE A N 1
ATOM 873 C CA . ILE A 1 106 ? -6.945 -10.396 -7.143 1.00 88.19 106 ILE A CA 1
ATOM 874 C C . ILE A 1 106 ? -8.039 -10.251 -8.211 1.00 88.19 106 ILE A C 1
ATOM 876 O O . ILE A 1 106 ? -8.537 -9.155 -8.438 1.00 88.19 106 ILE A O 1
ATOM 880 N N . TYR A 1 107 ? -8.456 -11.353 -8.839 1.00 85.88 107 TYR A N 1
ATOM 881 C CA . TYR A 1 107 ? -9.520 -11.384 -9.848 1.00 85.88 107 TYR A CA 1
ATOM 882 C C . TYR A 1 107 ? -10.904 -11.011 -9.299 1.00 85.88 107 TYR A C 1
ATOM 884 O O . TYR A 1 107 ? -11.780 -10.592 -10.062 1.00 85.88 107 TYR A O 1
ATOM 892 N N . GLN A 1 108 ? -11.104 -11.164 -7.988 1.00 91.19 108 GLN A N 1
ATOM 893 C CA . GLN A 1 108 ? -12.329 -10.768 -7.294 1.00 91.19 108 GLN A CA 1
ATOM 894 C C . GLN A 1 108 ? -12.331 -9.284 -6.905 1.00 91.19 108 GLN A C 1
ATOM 896 O O . GLN A 1 108 ? -13.332 -8.778 -6.405 1.00 91.19 108 GLN A O 1
ATOM 901 N N . LYS A 1 109 ? -11.212 -8.582 -7.106 1.00 94.44 109 LYS A N 1
ATOM 902 C CA . LYS A 1 109 ? -11.056 -7.175 -6.750 1.00 94.44 109 LYS A CA 1
ATOM 903 C C . LYS A 1 109 ? -11.413 -6.299 -7.939 1.00 94.44 109 LYS A C 1
ATOM 905 O O . LYS A 1 109 ? -11.218 -6.670 -9.095 1.00 94.44 109 LYS A O 1
ATOM 910 N N . GLU A 1 110 ? -11.948 -5.128 -7.641 1.00 96.25 110 GLU A N 1
ATOM 911 C CA . GLU A 1 110 ? -12.329 -4.147 -8.653 1.00 96.25 110 GLU A CA 1
ATOM 912 C C . GLU A 1 110 ? -11.232 -3.132 -8.902 1.00 96.25 110 GLU A C 1
ATOM 914 O O . GLU A 1 110 ? -11.063 -2.674 -10.030 1.00 96.25 110 GLU A O 1
ATOM 919 N N . ILE A 1 111 ? -10.486 -2.792 -7.850 1.00 96.44 111 ILE A N 1
ATOM 920 C CA . ILE A 1 111 ? -9.362 -1.870 -7.927 1.00 96.44 111 ILE A CA 1
ATOM 921 C C . ILE A 1 111 ? -8.156 -2.531 -7.282 1.00 96.44 111 ILE A C 1
ATOM 923 O O . ILE A 1 111 ? -8.214 -2.985 -6.136 1.00 96.44 111 ILE A O 1
ATOM 927 N N . ILE A 1 112 ? -7.055 -2.564 -8.023 1.00 97.00 112 ILE A N 1
ATOM 928 C CA . ILE A 1 112 ? -5.769 -3.027 -7.525 1.00 97.00 112 ILE A CA 1
ATOM 929 C C . ILE A 1 112 ? -4.806 -1.845 -7.488 1.00 97.00 112 ILE A C 1
ATOM 931 O O . ILE A 1 112 ? -4.553 -1.213 -8.512 1.00 97.00 112 ILE A O 1
ATOM 935 N N . PHE A 1 113 ? -4.258 -1.561 -6.313 1.00 97.38 113 PHE A N 1
ATOM 936 C CA . PHE A 1 113 ? -3.266 -0.520 -6.096 1.00 97.38 113 PHE A CA 1
ATOM 937 C C . PHE A 1 113 ? -1.855 -1.105 -6.074 1.00 97.38 113 PHE A C 1
ATOM 939 O O . PHE A 1 113 ? -1.554 -2.028 -5.313 1.00 97.38 113 PHE A O 1
ATOM 946 N N . VAL A 1 114 ? -0.977 -0.531 -6.892 1.00 96.62 114 VAL A N 1
ATOM 947 C CA . VAL A 1 114 ? 0.452 -0.842 -6.937 1.00 96.62 114 VAL A CA 1
ATOM 948 C C . VAL A 1 114 ? 1.224 0.449 -6.652 1.00 96.62 114 VAL A C 1
ATOM 950 O O . VAL A 1 114 ? 1.356 1.289 -7.545 1.00 96.62 114 VAL A O 1
ATOM 953 N N . PRO A 1 115 ? 1.708 0.656 -5.415 1.00 95.88 115 PRO A N 1
ATOM 954 C CA . PRO A 1 115 ? 2.621 1.758 -5.123 1.00 95.88 115 PRO A CA 1
ATOM 955 C C . PRO A 1 115 ? 3.954 1.561 -5.855 1.00 95.88 115 PRO A C 1
ATOM 957 O O . PRO A 1 115 ? 4.511 0.460 -5.870 1.00 95.88 115 PRO A O 1
ATOM 960 N N . ILE A 1 116 ? 4.487 2.639 -6.421 1.00 92.81 116 ILE A N 1
ATOM 961 C CA . ILE A 1 116 ? 5.765 2.655 -7.129 1.00 92.81 116 ILE A CA 1
ATOM 962 C C . ILE A 1 116 ? 6.676 3.692 -6.481 1.00 92.81 116 ILE A C 1
ATOM 964 O O . ILE A 1 116 ? 6.315 4.858 -6.351 1.00 92.81 116 ILE A O 1
ATOM 968 N N . ASN A 1 117 ? 7.875 3.251 -6.118 1.00 87.25 117 ASN A N 1
ATOM 969 C CA . ASN A 1 117 ? 8.979 4.104 -5.706 1.00 87.25 117 ASN A CA 1
ATOM 970 C C . ASN A 1 117 ? 10.268 3.507 -6.274 1.00 87.25 117 ASN A C 1
ATOM 972 O O . ASN A 1 117 ? 10.704 2.444 -5.831 1.00 87.25 117 ASN A O 1
ATOM 976 N N . ILE A 1 118 ? 10.811 4.147 -7.309 1.00 77.81 118 ILE A N 1
ATOM 977 C CA . ILE A 1 118 ? 11.971 3.641 -8.059 1.00 77.81 118 ILE A CA 1
ATOM 978 C C . ILE A 1 118 ? 13.270 4.271 -7.540 1.00 77.81 118 ILE A C 1
ATOM 980 O O . ILE A 1 118 ? 14.293 3.595 -7.480 1.00 77.81 118 ILE A O 1
ATOM 984 N N . THR A 1 119 ? 13.225 5.541 -7.141 1.00 76.94 119 THR A N 1
ATOM 985 C CA . THR A 1 119 ? 14.397 6.385 -6.850 1.00 76.94 119 THR A CA 1
ATOM 986 C C . THR A 1 119 ? 14.460 6.885 -5.399 1.00 76.94 119 THR A C 1
ATOM 988 O O . THR A 1 119 ? 15.361 7.634 -5.042 1.00 76.94 119 THR A O 1
ATOM 991 N N . ASP A 1 120 ? 13.544 6.430 -4.537 1.00 76.19 120 ASP A N 1
ATOM 992 C CA . ASP A 1 120 ? 13.387 6.811 -3.119 1.00 76.19 120 ASP A CA 1
ATOM 993 C C . ASP A 1 120 ? 13.170 8.310 -2.852 1.00 76.19 120 ASP A C 1
ATOM 995 O O . ASP A 1 120 ? 13.260 8.784 -1.720 1.00 76.19 120 ASP A O 1
ATOM 999 N N . ASP A 1 121 ? 12.823 9.048 -3.901 1.00 80.19 121 ASP A N 1
ATOM 1000 C CA . ASP A 1 121 ? 12.602 10.491 -3.913 1.00 80.19 121 ASP A CA 1
ATOM 1001 C C . ASP A 1 121 ? 11.251 10.878 -4.531 1.00 80.19 121 ASP A C 1
ATOM 1003 O O . ASP A 1 121 ? 10.934 12.062 -4.599 1.00 80.19 121 ASP A O 1
ATOM 1007 N N . HIS A 1 122 ? 10.449 9.904 -4.976 1.00 88.19 122 HIS A N 1
ATOM 1008 C CA . HIS A 1 122 ? 9.116 10.144 -5.514 1.00 88.19 122 HIS A CA 1
ATOM 1009 C C . HIS A 1 122 ? 8.231 8.897 -5.445 1.00 88.19 122 HIS A C 1
ATOM 1011 O O . HIS A 1 122 ? 8.664 7.781 -5.742 1.00 88.19 122 HIS A O 1
ATOM 1017 N N . TRP A 1 123 ? 6.970 9.096 -5.062 1.00 91.94 123 TRP A N 1
ATOM 1018 C CA . TRP A 1 123 ? 5.972 8.033 -4.982 1.00 91.94 123 TRP A CA 1
ATOM 1019 C C . TRP A 1 123 ? 4.902 8.235 -6.044 1.00 91.94 123 TRP A C 1
ATOM 1021 O O . TRP A 1 123 ? 4.185 9.233 -6.034 1.00 91.94 123 TRP A O 1
ATOM 1031 N N . ASN A 1 124 ? 4.738 7.217 -6.879 1.00 93.25 124 ASN A N 1
ATOM 1032 C CA . ASN A 1 124 ? 3.639 7.099 -7.825 1.00 93.25 124 ASN A CA 1
ATOM 1033 C C . ASN A 1 124 ? 2.681 5.996 -7.377 1.00 93.25 124 ASN A C 1
ATOM 1035 O O . ASN A 1 124 ? 3.055 5.069 -6.649 1.00 93.25 124 ASN A O 1
ATOM 1039 N N . LEU A 1 125 ? 1.438 6.066 -7.842 1.00 95.12 125 LEU A N 1
ATOM 1040 C CA . LEU A 1 125 ? 0.455 5.015 -7.619 1.00 95.12 125 LEU A CA 1
ATOM 1041 C C . LEU A 1 125 ? -0.118 4.548 -8.948 1.00 95.12 125 LEU A C 1
ATOM 1043 O O . LEU A 1 125 ? -0.717 5.329 -9.680 1.00 95.12 125 LEU A O 1
ATOM 1047 N N . VAL A 1 126 ? 0.007 3.256 -9.230 1.00 95.94 126 VAL A N 1
ATOM 1048 C CA . VAL A 1 126 ? -0.739 2.630 -10.319 1.00 95.94 126 VAL A CA 1
ATOM 1049 C C . VAL A 1 126 ? -2.037 2.064 -9.764 1.00 95.94 126 VAL A C 1
ATOM 1051 O O . VAL A 1 126 ? -2.033 1.313 -8.786 1.00 95.94 126 VAL A O 1
ATOM 1054 N N . ALA A 1 127 ? -3.147 2.418 -10.400 1.00 96.12 127 ALA A N 1
ATOM 1055 C CA . ALA A 1 127 ? -4.463 1.864 -10.137 1.00 96.12 127 ALA A CA 1
ATOM 1056 C C . ALA A 1 127 ? -4.912 1.035 -11.343 1.00 96.12 127 ALA A C 1
ATOM 1058 O O . ALA A 1 127 ? -5.113 1.561 -12.438 1.00 96.12 127 ALA A O 1
ATOM 1059 N N . ILE A 1 128 ? -5.080 -0.268 -11.140 1.00 96.00 128 ILE A N 1
ATOM 1060 C CA . ILE A 1 128 ? -5.675 -1.171 -12.124 1.00 96.00 128 ILE A CA 1
ATOM 1061 C C . ILE A 1 128 ? -7.157 -1.272 -11.783 1.00 96.00 128 ILE A C 1
ATOM 1063 O O . ILE A 1 128 ? -7.522 -1.781 -10.725 1.00 96.00 128 ILE A O 1
ATOM 1067 N N . ILE A 1 129 ? -8.001 -0.763 -12.668 1.00 95.00 129 ILE A N 1
ATOM 1068 C CA . ILE A 1 129 ? -9.447 -0.681 -12.505 1.00 95.00 129 ILE A CA 1
ATOM 1069 C C . ILE A 1 129 ? -10.080 -1.720 -13.427 1.00 95.00 129 ILE A C 1
ATOM 1071 O O . ILE A 1 129 ? -9.961 -1.626 -14.650 1.00 95.00 129 ILE A O 1
ATOM 1075 N N . LYS A 1 130 ? -10.761 -2.709 -12.843 1.00 93.25 130 LYS A N 1
ATOM 1076 C CA . LYS A 1 130 ? -11.369 -3.825 -13.578 1.00 93.25 130 LYS A CA 1
ATOM 1077 C C . LYS A 1 130 ? -12.500 -3.369 -14.494 1.00 93.25 130 LYS A C 1
ATOM 1079 O O . LYS A 1 130 ? -12.587 -3.837 -15.615 1.00 93.25 130 LYS A O 1
ATOM 1084 N N . GLU A 1 131 ? -13.318 -2.413 -14.071 1.00 91.50 131 GLU A N 1
ATOM 1085 C CA . GLU A 1 131 ? -14.392 -1.839 -14.888 1.00 91.50 131 GLU A CA 1
ATOM 1086 C C . GLU A 1 131 ? -14.262 -0.313 -14.841 1.00 91.50 131 GLU A C 1
ATOM 1088 O O . GLU A 1 131 ? -14.421 0.266 -13.765 1.00 91.50 131 GLU A O 1
ATOM 1093 N N . PRO A 1 132 ? -13.895 0.363 -15.949 1.00 91.62 132 PRO A N 1
ATOM 1094 C CA . PRO A 1 132 ? -13.981 -0.065 -17.354 1.00 91.62 132 PRO A CA 1
ATOM 1095 C C . PRO A 1 132 ? -12.658 -0.601 -17.964 1.00 91.62 132 PRO A C 1
ATOM 1097 O O . PRO A 1 132 ? -12.266 -0.149 -19.036 1.00 91.62 132 PRO A O 1
ATOM 1100 N N . CYS A 1 133 ? -11.953 -1.534 -17.311 1.00 93.69 133 CYS A N 1
ATOM 1101 C CA . CYS A 1 133 ? -10.671 -2.105 -17.768 1.00 93.69 133 CYS A CA 1
ATOM 1102 C C . CYS A 1 133 ? -9.594 -1.051 -18.081 1.00 93.69 133 CYS A C 1
ATOM 1104 O O . CYS A 1 133 ? -9.184 -0.883 -19.230 1.00 93.69 133 CYS A O 1
ATOM 1106 N N . ARG A 1 134 ? -9.118 -0.327 -17.065 1.00 94.12 134 ARG A N 1
ATOM 1107 C CA . ARG A 1 134 ? -8.093 0.717 -17.234 1.00 94.12 134 ARG A CA 1
ATOM 1108 C C . ARG A 1 134 ? -6.928 0.535 -16.282 1.00 94.12 134 ARG A 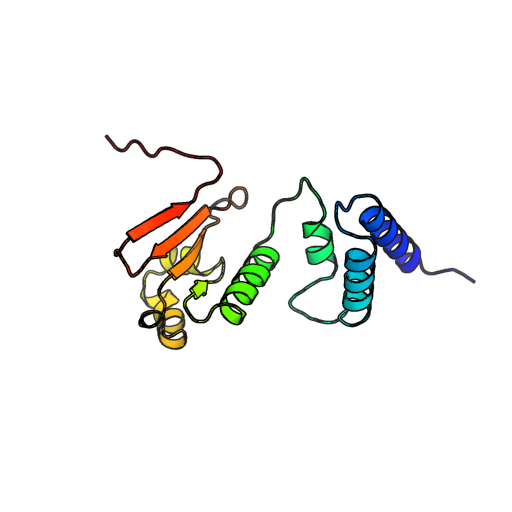C 1
ATOM 1110 O O . ARG A 1 134 ? -7.105 0.114 -15.145 1.00 94.12 134 ARG A O 1
ATOM 1117 N N . ILE A 1 135 ? -5.750 0.930 -16.742 1.00 95.38 135 ILE A N 1
ATOM 1118 C CA . ILE A 1 135 ? -4.577 1.129 -15.897 1.00 95.38 135 ILE A CA 1
ATOM 1119 C C . ILE A 1 135 ? -4.343 2.634 -15.845 1.00 95.38 135 ILE A C 1
ATOM 1121 O O . ILE A 1 135 ? -4.219 3.276 -16.884 1.00 95.38 135 ILE A O 1
ATOM 1125 N N . VAL A 1 136 ? -4.346 3.198 -14.642 1.00 94.50 136 VAL A N 1
ATOM 1126 C CA . VAL A 1 136 ? -4.172 4.632 -14.406 1.00 94.50 136 VAL A CA 1
ATOM 1127 C C . VAL A 1 136 ? -2.902 4.836 -13.601 1.00 94.50 136 VAL A C 1
ATOM 1129 O O . VAL A 1 136 ? -2.729 4.215 -12.552 1.00 94.50 136 VAL A O 1
ATOM 1132 N N . ILE A 1 137 ? -2.029 5.713 -14.085 1.00 93.31 137 ILE A N 1
ATOM 1133 C CA . ILE A 1 137 ? -0.847 6.166 -13.357 1.00 93.31 137 ILE A CA 1
ATOM 1134 C C . ILE A 1 137 ? -1.207 7.492 -12.695 1.00 93.31 137 ILE A C 1
ATOM 1136 O O . ILE A 1 137 ? -1.607 8.443 -13.362 1.00 93.31 137 ILE A O 1
ATOM 1140 N N . ILE A 1 138 ? -1.111 7.531 -11.372 1.00 92.38 138 ILE A N 1
ATOM 1141 C CA . ILE A 1 138 ? -1.360 8.715 -10.560 1.00 92.38 138 ILE A CA 1
ATOM 1142 C C . ILE A 1 138 ? 0.002 9.215 -10.085 1.00 92.38 138 ILE A C 1
ATOM 1144 O O . ILE A 1 138 ? 0.603 8.638 -9.174 1.00 92.38 138 ILE A O 1
ATOM 1148 N N . ASP A 1 139 ? 0.471 10.275 -10.735 1.00 90.75 139 ASP A N 1
ATOM 1149 C CA . ASP A 1 139 ? 1.714 10.978 -10.433 1.00 90.75 139 ASP A CA 1
ATOM 1150 C C . ASP A 1 139 ? 1.378 12.386 -9.919 1.00 90.75 139 ASP A C 1
ATOM 1152 O O . ASP A 1 139 ? 0.753 13.186 -10.617 1.00 90.75 139 ASP A O 1
ATOM 1156 N N . SER A 1 140 ? 1.775 12.691 -8.683 1.00 88.69 140 SER A N 1
ATOM 1157 C CA . SER A 1 140 ? 1.541 14.002 -8.065 1.00 88.69 140 SER A CA 1
ATOM 1158 C C . SER A 1 140 ? 2.477 15.101 -8.576 1.00 88.69 140 SER A C 1
ATOM 1160 O O . SER A 1 140 ? 2.179 16.277 -8.372 1.00 88.69 140 SER A O 1
ATOM 1162 N N . PHE A 1 141 ? 3.584 14.745 -9.234 1.00 85.56 141 PHE A N 1
ATOM 1163 C CA . PHE A 1 141 ? 4.486 15.683 -9.909 1.00 85.56 141 PHE A CA 1
ATOM 1164 C C . PHE A 1 141 ? 4.069 15.945 -11.361 1.00 85.56 141 PHE A C 1
ATOM 1166 O O . PHE A 1 141 ? 4.580 16.879 -11.974 1.00 85.56 141 PHE A O 1
ATOM 1173 N N . GLY A 1 142 ? 3.087 15.196 -11.878 1.00 71.75 142 GLY A N 1
ATOM 1174 C CA . GLY A 1 142 ? 2.417 15.502 -13.138 1.00 71.75 142 GLY A CA 1
ATOM 1175 C C . GLY A 1 142 ? 3.330 15.422 -14.355 1.00 71.75 142 GLY A C 1
ATOM 1176 O O . GLY A 1 142 ? 3.250 16.290 -15.224 1.00 71.75 142 GLY A O 1
ATOM 1177 N N . SER A 1 143 ? 4.194 14.408 -14.439 1.00 57.09 143 SER A N 1
ATOM 1178 C CA . SER A 1 143 ? 4.963 14.204 -15.664 1.00 57.09 143 SER A CA 1
ATOM 1179 C C . SER A 1 143 ? 4.039 13.736 -16.800 1.00 57.09 143 SER A C 1
ATOM 1181 O O . SER A 1 143 ? 3.502 12.630 -16.797 1.00 57.09 143 SER A O 1
ATOM 1183 N N . ILE A 1 144 ? 3.809 14.633 -17.763 1.00 47.78 144 ILE A N 1
ATOM 1184 C CA . ILE A 1 144 ? 3.182 14.322 -19.047 1.00 47.78 144 ILE A CA 1
ATOM 1185 C C . ILE A 1 144 ? 4.217 13.505 -19.821 1.00 47.78 144 ILE A C 1
ATOM 1187 O O . ILE A 1 144 ? 5.271 14.023 -20.187 1.00 47.78 144 ILE A O 1
ATOM 1191 N N . THR A 1 145 ? 3.955 12.217 -20.022 1.00 48.16 145 THR A N 1
ATOM 1192 C CA . THR A 1 145 ? 4.651 11.464 -21.067 1.00 48.16 145 THR A CA 1
ATOM 1193 C C . THR A 1 145 ? 3.913 11.757 -22.364 1.00 48.16 145 THR A C 1
ATOM 1195 O O . THR A 1 145 ? 2.983 11.051 -22.739 1.00 48.16 145 THR A O 1
ATOM 1198 N N . ASP A 1 146 ? 4.278 12.868 -23.003 1.00 33.94 146 ASP A N 1
ATOM 1199 C CA . ASP A 1 146 ? 4.031 13.036 -24.432 1.00 33.94 146 ASP A CA 1
ATOM 1200 C C . ASP A 1 146 ? 4.983 12.049 -25.123 1.00 33.94 146 ASP A C 1
ATOM 1202 O O . ASP A 1 146 ? 6.159 12.341 -25.339 1.00 33.94 146 ASP A O 1
ATOM 1206 N N . GLU A 1 147 ? 4.516 10.821 -25.343 1.00 38.31 147 GLU A N 1
ATOM 1207 C CA . GLU A 1 147 ? 5.145 9.931 -26.317 1.00 38.31 147 GLU A CA 1
ATOM 1208 C C . GLU A 1 147 ? 4.623 10.333 -27.706 1.00 38.31 147 GLU A C 1
ATOM 1210 O O . GLU A 1 147 ? 3.474 10.040 -28.048 1.00 38.31 147 GLU A O 1
ATOM 1215 N N . ASP A 1 148 ? 5.467 11.059 -2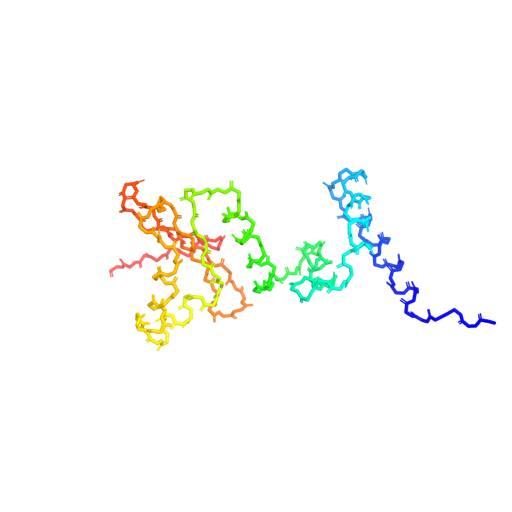8.450 1.00 33.09 148 ASP A N 1
ATOM 1216 C CA . ASP A 1 148 ? 5.413 11.198 -29.916 1.00 33.09 148 ASP A CA 1
ATOM 1217 C C . ASP A 1 148 ? 5.704 9.855 -30.619 1.00 33.09 148 ASP A C 1
ATOM 1219 O O . ASP A 1 148 ? 6.621 9.125 -30.165 1.00 33.09 148 ASP A O 1
#

pLDDT: mean 77.66, std 18.74, range [30.23, 97.38]